Protein AF-A0A101LQ42-F1 (afdb_monomer)

Radius of gyration: 22.36 Å; Cα contacts (8 Å, |Δi|>4): 54; chains: 1; bounding box: 75×30×50 Å

Mean predicted aligned error: 15.03 Å

Secondary structure (DSSP, 8-state):
----------------SS--PPPHHHHHHHHHHHHHHHHHHHHTT-HHHHHHHHHHHHHHHHHHHHHHHHHHHHS-------TT---------

Structure (mmCIF, N/CA/C/O backbone):
data_AF-A0A101LQ42-F1
#
_entry.id   AF-A0A101LQ42-F1
#
loop_
_atom_site.group_PDB
_atom_site.id
_atom_site.type_symbol
_atom_site.label_atom_id
_atom_site.label_alt_id
_atom_site.label_comp_id
_atom_site.label_asym_id
_atom_site.label_entity_id
_atom_site.label_seq_id
_atom_site.pdbx_PDB_ins_code
_atom_site.Cartn_x
_atom_site.Cartn_y
_atom_site.Cartn_z
_atom_site.occupancy
_atom_site.B_iso_or_equiv
_atom_site.auth_seq_id
_atom_site.auth_comp_id
_atom_site.auth_asym_id
_atom_site.auth_atom_id
_atom_site.pdbx_PDB_model_num
ATOM 1 N N . MET A 1 1 ? 13.913 -15.240 24.232 1.00 47.53 1 MET A N 1
ATOM 2 C CA . MET A 1 1 ? 14.558 -15.076 22.912 1.00 47.53 1 MET A CA 1
ATOM 3 C C . MET A 1 1 ? 13.475 -14.849 21.863 1.00 47.53 1 MET A C 1
ATOM 5 O O . MET A 1 1 ? 13.038 -15.810 21.247 1.00 47.53 1 MET A O 1
ATOM 9 N N . SER A 1 2 ? 13.016 -13.608 21.678 1.00 50.56 2 SER A N 1
ATOM 10 C CA . SER A 1 2 ? 12.116 -13.268 20.566 1.00 50.56 2 SER A CA 1
ATOM 11 C C . SER A 1 2 ? 12.957 -12.785 19.395 1.00 50.56 2 SER A C 1
ATOM 13 O O . SER A 1 2 ? 13.380 -11.636 19.348 1.00 50.56 2 SER A O 1
ATOM 15 N N . LYS A 1 3 ? 13.259 -13.711 18.487 1.00 60.78 3 LYS A N 1
ATOM 16 C CA . LYS A 1 3 ? 13.823 -13.426 17.168 1.00 60.78 3 LYS A CA 1
ATOM 17 C C . LYS A 1 3 ? 12.649 -13.242 16.215 1.00 60.78 3 LYS A C 1
ATOM 19 O O . LYS A 1 3 ? 12.163 -14.223 15.667 1.00 60.78 3 LYS A O 1
ATOM 24 N N . LEU A 1 4 ? 12.169 -12.014 16.058 1.00 61.88 4 LEU A N 1
ATOM 25 C CA . LEU A 1 4 ? 11.161 -11.677 15.055 1.00 61.88 4 LEU A CA 1
ATOM 26 C C . LEU A 1 4 ? 11.668 -10.494 14.226 1.00 61.88 4 LEU A C 1
ATOM 28 O O . LEU A 1 4 ? 11.525 -9.336 14.589 1.00 61.88 4 LEU A O 1
ATOM 32 N N . LEU A 1 5 ? 12.377 -10.892 13.167 1.00 60.78 5 LEU A N 1
ATOM 33 C CA . LEU A 1 5 ? 12.421 -10.320 11.821 1.00 60.78 5 LEU A CA 1
ATOM 34 C C . LEU A 1 5 ? 12.438 -8.787 11.718 1.00 60.78 5 LEU A C 1
ATOM 36 O O . LEU A 1 5 ? 11.410 -8.141 11.556 1.00 60.78 5 LEU A O 1
ATOM 40 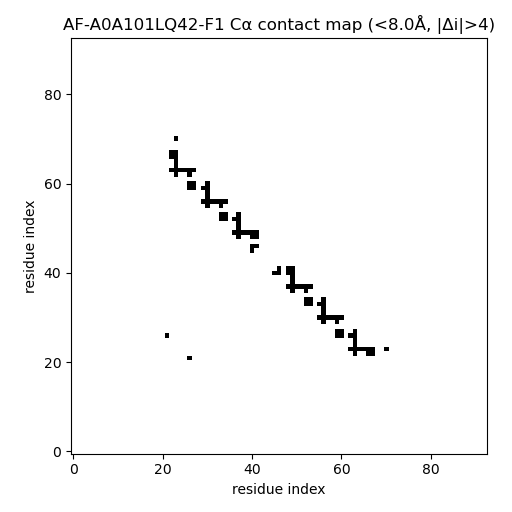N N . LEU A 1 6 ? 13.653 -8.236 11.701 1.00 59.97 6 LEU A N 1
ATOM 41 C CA . LEU A 1 6 ? 13.955 -6.946 11.082 1.00 59.97 6 LEU A CA 1
ATOM 42 C C . LEU A 1 6 ? 13.688 -7.043 9.569 1.00 59.97 6 LEU A C 1
ATOM 44 O O . LEU A 1 6 ? 14.392 -7.810 8.905 1.00 59.97 6 LEU A O 1
ATOM 48 N N . PRO A 1 7 ? 12.761 -6.268 8.983 1.00 58.31 7 PRO A N 1
ATOM 49 C CA . PRO A 1 7 ? 12.765 -6.075 7.549 1.00 58.31 7 PRO A CA 1
ATOM 50 C C . PRO A 1 7 ? 13.804 -4.988 7.263 1.00 58.31 7 PRO A C 1
ATOM 52 O O . PRO A 1 7 ? 13.533 -3.796 7.385 1.00 58.31 7 PRO A O 1
ATOM 55 N N . ALA A 1 8 ? 15.032 -5.389 6.932 1.00 62.25 8 ALA A N 1
ATOM 56 C CA . ALA A 1 8 ? 16.018 -4.470 6.374 1.00 62.25 8 ALA A CA 1
ATOM 57 C C . ALA A 1 8 ? 15.617 -4.153 4.925 1.00 62.25 8 ALA A C 1
ATOM 59 O O . ALA A 1 8 ? 16.151 -4.721 3.975 1.00 62.25 8 ALA A O 1
ATOM 60 N N . LEU A 1 9 ? 14.623 -3.281 4.768 1.00 55.69 9 LEU A N 1
ATOM 61 C CA . LEU A 1 9 ? 14.216 -2.745 3.479 1.00 55.69 9 LEU A CA 1
ATOM 62 C C . LEU A 1 9 ? 15.198 -1.624 3.113 1.00 55.69 9 LEU A C 1
ATOM 64 O O . LEU A 1 9 ? 14.976 -0.453 3.411 1.00 55.69 9 LEU A O 1
ATOM 68 N N . VAL A 1 10 ? 16.341 -1.992 2.532 1.00 59.59 10 VAL A N 1
ATOM 69 C CA . VAL A 1 10 ? 17.253 -1.015 1.927 1.00 59.59 10 VAL A CA 1
ATOM 70 C C . VAL A 1 10 ? 16.628 -0.574 0.607 1.00 59.59 10 VAL A C 1
ATOM 72 O O . VAL A 1 10 ? 16.872 -1.172 -0.437 1.00 59.59 10 VAL A O 1
ATOM 75 N N . LEU A 1 11 ? 15.788 0.461 0.663 1.00 55.41 11 LEU A N 1
ATOM 76 C CA . LEU A 1 11 ? 15.361 1.189 -0.527 1.00 55.41 11 LEU A CA 1
ATOM 77 C C . LEU A 1 11 ? 16.515 2.090 -0.974 1.00 55.41 11 LEU A C 1
ATOM 79 O O . LEU A 1 11 ? 16.709 3.190 -0.455 1.00 55.41 11 LEU A O 1
ATOM 83 N N . ALA A 1 12 ? 17.304 1.615 -1.935 1.00 52.84 12 ALA A N 1
ATOM 84 C CA . ALA A 1 12 ? 18.179 2.484 -2.707 1.00 52.84 12 ALA A CA 1
ATOM 85 C C . ALA A 1 12 ? 17.301 3.377 -3.601 1.00 52.84 12 ALA A C 1
ATOM 87 O O . ALA A 1 12 ? 16.993 3.039 -4.740 1.00 52.84 12 ALA A O 1
ATOM 88 N N . ALA A 1 13 ? 16.867 4.512 -3.052 1.00 56.78 13 ALA A N 1
ATOM 89 C CA . ALA A 1 13 ? 16.210 5.579 -3.792 1.00 56.78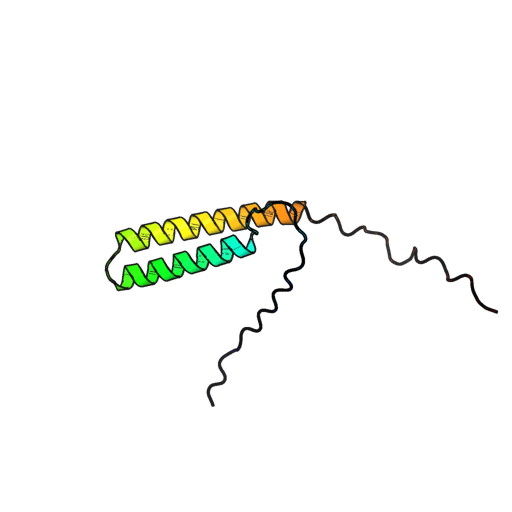 13 ALA A CA 1
ATOM 90 C C . ALA A 1 13 ? 17.263 6.320 -4.625 1.00 56.78 13 ALA A C 1
ATOM 92 O O . ALA A 1 13 ? 17.796 7.351 -4.220 1.00 56.78 13 ALA A O 1
ATOM 93 N N . THR A 1 14 ? 17.607 5.770 -5.784 1.00 64.62 14 THR A N 1
ATOM 94 C CA . THR A 1 14 ? 18.367 6.504 -6.793 1.00 64.62 14 THR A CA 1
ATOM 95 C C . THR A 1 14 ? 17.621 6.472 -8.109 1.00 64.62 14 THR A C 1
ATOM 97 O O . THR A 1 14 ? 17.976 5.706 -8.998 1.00 64.62 14 THR A O 1
ATOM 100 N N . THR A 1 15 ? 16.637 7.353 -8.259 1.00 51.50 15 THR A N 1
ATOM 101 C CA . THR A 1 15 ? 16.298 7.889 -9.576 1.00 51.50 15 THR A CA 1
ATOM 102 C C . THR A 1 15 ? 16.025 9.383 -9.482 1.00 51.50 15 THR A C 1
ATOM 104 O O . THR A 1 15 ? 15.349 9.912 -8.606 1.00 51.50 15 THR A O 1
ATOM 107 N N . THR A 1 16 ? 16.719 10.060 -10.375 1.00 56.69 16 THR A N 1
ATOM 108 C CA . THR A 1 16 ? 16.829 11.487 -10.606 1.00 56.69 16 THR A CA 1
ATOM 109 C C . THR A 1 16 ? 15.486 12.138 -10.919 1.00 56.69 16 THR A C 1
ATOM 111 O O . THR A 1 16 ? 14.768 11.662 -11.788 1.00 56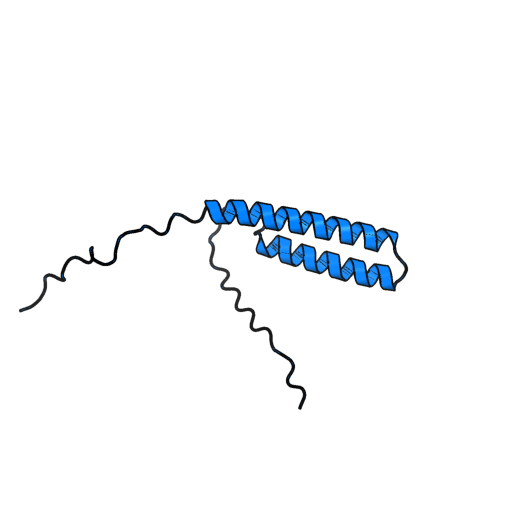.69 16 THR A O 1
ATOM 114 N N . LEU A 1 17 ? 15.229 13.275 -10.267 1.00 51.19 17 LEU A N 1
ATOM 115 C 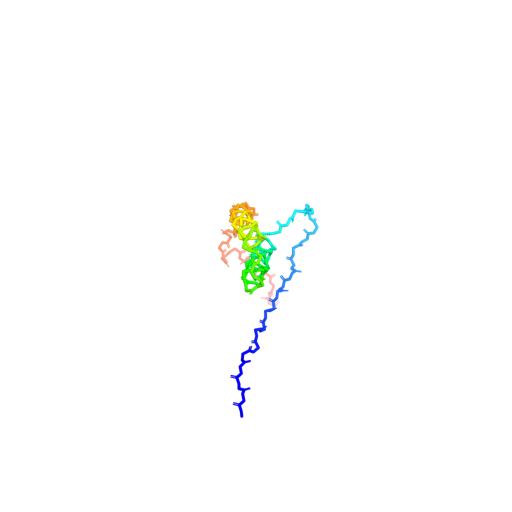CA . LEU A 1 17 ? 14.464 14.435 -10.746 1.00 51.19 17 LEU A CA 1
ATOM 116 C C . LEU A 1 17 ? 14.054 14.384 -12.241 1.00 51.19 17 LEU A C 1
ATOM 118 O O . LEU A 1 17 ? 14.777 14.890 -13.098 1.00 51.19 17 LEU A O 1
ATOM 122 N N . ALA A 1 18 ? 12.875 13.840 -12.546 1.00 54.56 18 ALA A N 1
ATOM 123 C CA . ALA A 1 18 ? 12.057 14.223 -13.699 1.00 54.56 18 ALA A CA 1
ATOM 124 C C . ALA A 1 18 ? 10.640 13.651 -13.518 1.00 54.56 18 ALA A C 1
ATOM 126 O O . ALA A 1 18 ? 10.462 12.443 -13.555 1.00 54.56 18 ALA A O 1
ATOM 127 N N . ALA A 1 19 ? 9.667 14.553 -13.347 1.00 45.25 19 ALA A N 1
ATOM 128 C CA . ALA A 1 19 ? 8.270 14.346 -12.945 1.00 45.25 19 ALA A CA 1
ATOM 129 C C . ALA A 1 19 ? 8.065 14.066 -11.444 1.00 45.25 19 ALA A C 1
ATOM 131 O O . ALA A 1 19 ? 8.538 13.087 -10.885 1.00 45.25 19 ALA A O 1
ATOM 132 N N . CYS A 1 20 ? 7.322 14.957 -10.785 1.00 54.78 20 CYS A N 1
ATOM 133 C CA . CYS A 1 20 ? 6.824 14.797 -9.416 1.00 54.78 20 CYS A CA 1
ATOM 134 C C . CYS A 1 20 ? 5.669 13.775 -9.330 1.00 54.78 20 CYS A C 1
ATOM 136 O O . CYS A 1 20 ? 4.779 13.944 -8.497 1.00 54.78 20 CYS A O 1
ATOM 138 N N . ASP A 1 21 ? 5.634 12.785 -10.222 1.00 69.62 21 ASP A N 1
ATOM 139 C CA . ASP A 1 21 ? 4.616 11.736 -10.232 1.00 69.62 21 ASP A CA 1
ATOM 140 C C . ASP A 1 21 ? 5.052 10.592 -9.312 1.00 69.62 21 ASP A C 1
ATOM 142 O O . ASP A 1 21 ? 6.243 10.299 -9.179 1.00 69.62 21 ASP A O 1
ATOM 146 N N . LYS A 1 22 ? 4.089 9.997 -8.607 1.00 80.50 22 LYS A N 1
ATOM 147 C CA . LYS A 1 22 ? 4.352 8.915 -7.653 1.00 80.50 22 LYS A CA 1
ATOM 148 C C . LYS A 1 22 ? 4.791 7.658 -8.390 1.00 80.50 22 LYS A C 1
ATOM 150 O O . LYS A 1 22 ? 4.256 7.324 -9.443 1.00 80.50 22 LYS A O 1
ATOM 155 N N . THR A 1 23 ? 5.739 6.941 -7.798 1.00 87.38 23 THR A N 1
ATOM 156 C CA . THR A 1 23 ? 6.191 5.663 -8.349 1.00 87.38 23 THR A CA 1
ATOM 157 C C . THR A 1 23 ? 5.179 4.553 -8.081 1.00 87.38 23 THR A C 1
ATOM 159 O O . THR A 1 23 ? 4.318 4.659 -7.197 1.00 87.38 23 THR A O 1
ATOM 162 N N . SER A 1 24 ? 5.316 3.438 -8.795 1.00 86.38 24 SER A N 1
ATOM 163 C CA . SER A 1 24 ? 4.531 2.228 -8.529 1.00 86.38 24 SER A CA 1
ATOM 164 C C . SER A 1 24 ? 4.650 1.735 -7.082 1.00 86.38 24 SER A C 1
ATOM 166 O O . SER A 1 24 ? 3.655 1.330 -6.474 1.00 86.38 24 SER A O 1
ATOM 168 N N . GLU A 1 25 ? 5.845 1.831 -6.495 1.00 87.44 25 GLU A N 1
ATOM 169 C CA . GLU A 1 25 ? 6.106 1.489 -5.095 1.00 87.44 25 GLU A CA 1
ATOM 170 C C . GLU A 1 25 ? 5.381 2.418 -4.114 1.00 87.44 25 GLU A C 1
ATOM 172 O O . GLU A 1 25 ? 4.897 1.963 -3.074 1.00 87.44 25 GLU A O 1
ATOM 177 N N . ASP A 1 26 ? 5.287 3.712 -4.422 1.00 90.88 26 ASP A N 1
ATOM 178 C CA . ASP A 1 26 ? 4.610 4.670 -3.546 1.00 90.88 26 ASP A CA 1
ATOM 179 C C . ASP A 1 26 ? 3.103 4.415 -3.512 1.00 90.88 26 ASP A C 1
ATOM 181 O O . ASP A 1 26 ? 2.524 4.322 -2.428 1.00 90.88 26 ASP A O 1
ATOM 185 N N . HIS A 1 27 ? 2.489 4.167 -4.671 1.00 90.81 27 HIS A N 1
ATOM 186 C CA . HIS A 1 27 ? 1.092 3.739 -4.743 1.00 90.81 27 HIS A CA 1
ATOM 187 C C . HIS A 1 27 ? 0.857 2.397 -4.030 1.00 90.81 27 HIS A C 1
ATOM 189 O O . HIS A 1 27 ? -0.136 2.227 -3.322 1.00 90.81 27 HIS A O 1
ATOM 195 N N . ALA A 1 28 ? 1.788 1.442 -4.129 1.00 92.00 28 ALA A N 1
ATOM 196 C CA . ALA A 1 28 ? 1.682 0.178 -3.400 1.00 92.00 28 ALA A CA 1
ATOM 197 C C . ALA A 1 28 ? 1.719 0.376 -1.868 1.00 92.00 28 ALA A C 1
ATOM 199 O O . ALA A 1 28 ? 0.965 -0.279 -1.136 1.00 92.00 28 ALA A O 1
ATOM 200 N N . ARG A 1 29 ? 2.547 1.305 -1.369 1.00 92.06 29 ARG A N 1
ATOM 201 C CA . ARG A 1 29 ? 2.595 1.676 0.057 1.00 92.06 29 ARG A CA 1
ATOM 202 C C . ARG A 1 29 ? 1.318 2.375 0.524 1.00 92.06 29 ARG A C 1
ATOM 204 O O . ARG A 1 29 ? 0.812 2.061 1.607 1.00 92.06 29 ARG A O 1
ATOM 211 N N . GLU A 1 30 ? 0.775 3.288 -0.276 1.00 93.38 30 GLU A N 1
ATOM 212 C CA . GLU A 1 30 ? -0.493 3.966 0.030 1.00 93.38 30 GLU A CA 1
ATOM 213 C C . GLU A 1 30 ? -1.657 2.968 0.066 1.00 93.38 30 GLU A C 1
ATOM 215 O O . GLU A 1 30 ? -2.398 2.930 1.052 1.00 93.38 30 GLU A O 1
ATOM 220 N N . ALA A 1 31 ? -1.719 2.036 -0.890 1.00 93.38 31 ALA A N 1
ATOM 221 C CA . ALA A 1 31 ? -2.707 0.961 -0.888 1.00 93.38 31 ALA A CA 1
ATOM 222 C C . ALA A 1 31 ? -2.672 0.115 0.394 1.00 93.38 31 ALA A C 1
ATOM 224 O O . ALA A 1 31 ? -3.712 -0.289 0.931 1.00 93.38 31 ALA A O 1
ATOM 225 N N . GLN A 1 32 ? -1.470 -0.184 0.895 1.00 94.31 32 GLN A N 1
ATOM 226 C CA . GLN A 1 32 ? -1.301 -0.918 2.145 1.00 94.31 32 GLN A CA 1
ATOM 227 C C . GLN A 1 32 ? -1.745 -0.089 3.355 1.00 94.31 32 GLN A C 1
ATOM 229 O O . GLN A 1 32 ? -2.355 -0.634 4.277 1.00 94.31 32 GLN A O 1
ATOM 234 N N . THR A 1 33 ? -1.488 1.216 3.353 1.00 96.31 33 THR A N 1
ATOM 235 C CA . THR A 1 33 ? -1.944 2.136 4.406 1.00 96.31 33 THR A CA 1
ATOM 236 C C . THR A 1 33 ? -3.469 2.210 4.446 1.00 96.31 33 THR A C 1
ATOM 238 O O . THR A 1 33 ? -4.070 1.947 5.485 1.00 96.31 33 THR A O 1
ATOM 241 N N . HIS A 1 34 ? -4.118 2.434 3.303 1.00 94.81 34 HIS A N 1
ATOM 242 C CA . HIS A 1 34 ? -5.577 2.448 3.203 1.00 94.81 34 HIS A CA 1
ATOM 243 C C . HIS A 1 34 ? -6.208 1.097 3.580 1.00 94.81 34 HIS A C 1
ATOM 245 O O . HIS A 1 34 ? -7.245 1.051 4.239 1.00 94.81 34 HIS A O 1
ATOM 251 N N . SER A 1 35 ? -5.551 -0.023 3.257 1.00 95.75 35 SER A N 1
ATOM 252 C CA . SER A 1 35 ? -6.003 -1.355 3.689 1.00 95.75 35 SER A CA 1
ATOM 253 C C . SER A 1 35 ? -5.934 -1.553 5.210 1.00 95.75 35 SER A C 1
ATOM 255 O O . SER A 1 35 ? -6.751 -2.289 5.762 1.00 95.75 35 SER A O 1
ATOM 257 N N . GLN A 1 36 ? -4.956 -0.947 5.891 1.00 95.69 36 GLN A N 1
ATOM 258 C CA . GLN A 1 36 ? -4.847 -0.984 7.355 1.00 95.69 36 GLN A CA 1
ATOM 259 C C . GLN A 1 36 ? -5.916 -0.095 7.994 1.00 95.69 36 GLN A C 1
ATOM 261 O O . GLN A 1 36 ? -6.701 -0.588 8.798 1.00 95.69 36 GLN A O 1
ATOM 266 N N . ASN A 1 37 ? -6.060 1.146 7.522 1.00 96.00 37 ASN A N 1
ATOM 267 C CA . ASN A 1 37 ? -7.110 2.058 7.986 1.00 96.00 37 ASN A CA 1
ATOM 268 C C . ASN A 1 37 ? -8.515 1.464 7.808 1.00 96.00 37 ASN A C 1
ATOM 270 O O . ASN A 1 37 ? -9.390 1.652 8.650 1.00 96.00 37 ASN A O 1
ATOM 274 N N . ALA A 1 38 ? -8.745 0.722 6.719 1.00 95.44 38 ALA A N 1
ATOM 275 C CA . ALA A 1 38 ? -10.006 0.027 6.500 1.00 95.44 38 ALA A CA 1
ATOM 276 C C . ALA A 1 38 ? -10.291 -1.017 7.591 1.00 95.44 38 ALA A C 1
ATOM 278 O O . ALA A 1 38 ? -11.422 -1.113 8.068 1.00 95.44 38 ALA A O 1
ATOM 279 N N . GLN A 1 39 ? -9.274 -1.781 7.999 1.00 95.75 39 GLN A N 1
ATOM 280 C CA . GLN A 1 39 ? -9.394 -2.770 9.072 1.00 95.75 39 GLN A CA 1
ATOM 281 C C . GLN A 1 39 ? -9.632 -2.099 10.425 1.00 95.75 39 GLN A C 1
ATOM 283 O O . GLN A 1 39 ? -10.521 -2.533 11.158 1.00 95.75 39 GLN A O 1
ATOM 288 N N . ASP A 1 40 ? -8.918 -1.011 10.714 1.00 96.81 40 ASP A N 1
ATOM 289 C CA . ASP A 1 40 ? -9.087 -0.247 11.952 1.00 96.81 40 ASP A CA 1
ATOM 290 C C . ASP A 1 40 ? -10.503 0.343 12.040 1.00 96.81 40 ASP A C 1
ATOM 292 O O . ASP A 1 40 ? -11.222 0.118 13.014 1.00 96.81 40 ASP A O 1
ATOM 296 N N . HIS A 1 41 ? -10.985 0.985 10.971 1.00 96.06 41 HIS A N 1
ATOM 297 C CA . HIS A 1 41 ? -12.354 1.498 10.915 1.00 96.06 41 HIS A CA 1
ATOM 298 C C . HIS A 1 41 ? -13.414 0.395 10.991 1.00 96.06 41 HIS A C 1
ATOM 300 O O . HIS A 1 41 ? -14.475 0.610 11.577 1.00 96.06 41 HIS A O 1
ATOM 306 N N . ALA A 1 42 ? -13.161 -0.788 10.426 1.00 94.75 42 ALA A N 1
ATOM 307 C CA . ALA A 1 42 ? -14.074 -1.921 10.557 1.00 94.75 42 ALA A CA 1
ATOM 308 C C . ALA A 1 42 ? -14.143 -2.415 12.010 1.00 94.75 42 ALA A C 1
ATOM 310 O O . ALA A 1 42 ? -15.240 -2.672 12.510 1.00 94.75 42 ALA A O 1
ATOM 311 N N . ALA A 1 43 ? -13.000 -2.491 12.699 1.00 95.69 43 ALA A N 1
ATOM 312 C CA . ALA A 1 43 ? -12.920 -2.862 14.110 1.00 95.69 43 ALA A CA 1
ATOM 313 C C . ALA A 1 43 ? -13.611 -1.835 15.027 1.00 95.69 43 ALA A C 1
ATOM 315 O O . ALA A 1 43 ? -14.234 -2.212 16.018 1.00 95.69 43 ALA A O 1
ATOM 316 N N . GLU A 1 44 ? -13.580 -0.553 14.660 1.00 96.06 44 GLU A N 1
ATOM 317 C CA . GLU A 1 44 ? -14.306 0.531 15.338 1.00 96.06 44 GLU A CA 1
ATOM 318 C C . GLU A 1 44 ? -15.815 0.574 15.014 1.00 96.06 44 GLU A C 1
ATOM 320 O O . GLU A 1 44 ? -16.537 1.434 15.519 1.00 96.06 44 GLU A O 1
ATOM 325 N N . GLY A 1 45 ? -16.318 -0.318 14.151 1.00 96.44 45 GLY A N 1
ATOM 326 C CA . GLY A 1 45 ? -17.719 -0.335 13.715 1.00 96.44 45 GLY A CA 1
ATOM 327 C C . GLY A 1 45 ? -18.073 0.735 12.672 1.00 96.44 45 GLY A C 1
ATOM 328 O O . GLY A 1 45 ? -19.240 0.895 12.309 1.00 96.44 45 GLY A O 1
ATOM 329 N N . GLN A 1 46 ? -17.085 1.450 12.131 1.00 96.25 46 GLN A N 1
ATOM 330 C CA . GLN A 1 46 ? -17.240 2.471 11.092 1.00 96.25 46 GLN A CA 1
ATOM 331 C C . GLN A 1 46 ? -17.219 1.847 9.686 1.00 96.25 46 GLN A C 1
ATOM 333 O O . GLN A 1 46 ? -16.421 2.216 8.822 1.00 96.25 46 GLN A O 1
ATOM 338 N N . VAL A 1 47 ? -18.136 0.910 9.426 1.00 94.25 47 VAL A N 1
ATOM 339 C CA . VAL A 1 47 ? -18.176 0.078 8.202 1.00 94.25 47 VAL A CA 1
ATOM 340 C C . VAL A 1 47 ? -18.150 0.903 6.907 1.00 94.25 47 VAL A C 1
ATOM 342 O O . VAL A 1 47 ? -17.537 0.518 5.912 1.00 94.25 47 VAL A O 1
ATOM 345 N N . GLN A 1 48 ? -18.779 2.077 6.916 1.00 95.56 48 GLN A N 1
ATOM 346 C CA . GLN A 1 48 ? -18.849 2.953 5.749 1.00 95.56 48 GLN A CA 1
ATOM 347 C C . GLN A 1 48 ? -17.499 3.614 5.428 1.00 95.56 48 GLN A C 1
ATOM 349 O O . GLN A 1 48 ? -17.144 3.739 4.255 1.00 95.56 48 GLN A O 1
ATOM 354 N N . ARG A 1 49 ? -16.715 3.974 6.456 1.00 95.94 49 ARG A N 1
ATOM 355 C CA . ARG A 1 49 ? -15.336 4.453 6.281 1.00 95.94 49 ARG A CA 1
ATOM 356 C C . ARG A 1 49 ? -14.401 3.320 5.897 1.00 95.94 49 ARG A C 1
ATOM 358 O O . ARG A 1 49 ? -13.613 3.496 4.978 1.00 95.94 49 ARG A O 1
ATOM 365 N N . ALA A 1 50 ? -14.558 2.150 6.514 1.00 94.69 50 ALA A N 1
ATOM 366 C CA . ALA A 1 50 ? -13.807 0.957 6.141 1.00 94.69 50 ALA A CA 1
ATOM 367 C C . ALA A 1 50 ? -13.966 0.622 4.651 1.00 94.69 50 ALA A C 1
ATOM 369 O O . ALA A 1 50 ? -12.986 0.402 3.947 1.00 94.69 50 ALA A O 1
ATOM 370 N N . THR A 1 51 ? -15.201 0.678 4.148 1.00 96.75 51 THR A N 1
ATOM 371 C CA . THR A 1 51 ? -15.499 0.439 2.730 1.00 96.75 51 THR A CA 1
ATOM 372 C C . THR A 1 51 ? -14.859 1.496 1.824 1.00 96.75 51 THR A C 1
ATOM 374 O O . THR A 1 51 ? -14.305 1.148 0.785 1.00 96.75 51 THR A O 1
ATOM 377 N N . GLN A 1 52 ? -14.901 2.779 2.209 1.00 97.62 52 GLN A N 1
ATOM 378 C CA . GLN A 1 52 ? -14.235 3.851 1.455 1.00 97.62 52 GLN A CA 1
ATOM 379 C C . GLN A 1 52 ? -12.718 3.672 1.408 1.00 97.62 52 GLN A C 1
ATOM 381 O O . GLN A 1 52 ? -12.130 3.766 0.336 1.00 97.62 52 GLN A O 1
ATOM 386 N N . GLU A 1 53 ? -12.085 3.402 2.547 1.00 96.19 53 GLU A N 1
ATOM 387 C CA . GLU A 1 53 ? -10.641 3.174 2.614 1.00 96.19 53 GLU A CA 1
ATOM 388 C C . GLU A 1 53 ? -10.244 1.927 1.814 1.00 96.19 53 GLU A C 1
ATOM 390 O O . GLU A 1 53 ? -9.261 1.943 1.081 1.00 96.19 53 GLU A O 1
ATOM 395 N N . GLN A 1 54 ? -11.060 0.873 1.837 1.00 94.06 54 GLN A N 1
ATOM 396 C CA . GLN A 1 54 ? -10.818 -0.302 1.008 1.00 94.06 54 GLN A CA 1
ATOM 397 C C . GLN A 1 54 ? -10.970 -0.011 -0.493 1.00 94.06 54 GLN A C 1
ATOM 399 O O . GLN A 1 54 ? -10.223 -0.574 -1.290 1.00 94.06 54 GLN A O 1
ATOM 404 N N . ALA A 1 55 ? -11.888 0.874 -0.893 1.00 97.31 55 ALA A N 1
ATOM 405 C CA . ALA A 1 55 ? -11.999 1.321 -2.281 1.00 97.31 55 ALA A CA 1
ATOM 406 C C . ALA A 1 55 ? -10.751 2.103 -2.725 1.00 97.31 55 ALA A C 1
ATOM 408 O O . ALA A 1 55 ? -10.189 1.780 -3.770 1.00 97.31 55 ALA A O 1
ATOM 409 N N . LYS A 1 56 ? -10.265 3.040 -1.895 1.00 95.31 56 LYS A N 1
ATOM 410 C CA . LYS A 1 56 ? -9.007 3.770 -2.143 1.00 95.31 56 LYS A CA 1
ATOM 411 C C . LYS A 1 56 ? -7.821 2.819 -2.268 1.00 95.31 56 LYS A C 1
ATOM 413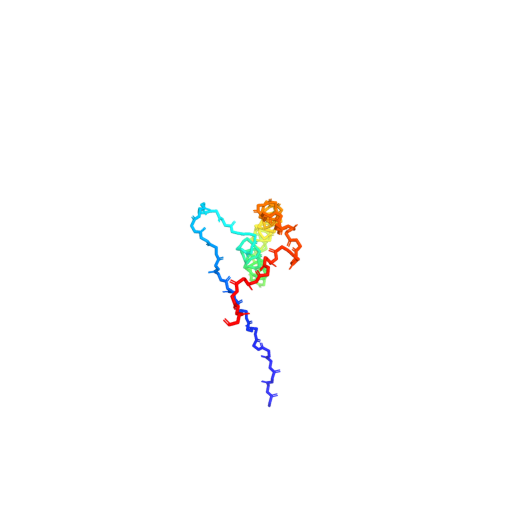 O O . LYS A 1 56 ? -7.064 2.906 -3.221 1.00 95.31 56 LYS A O 1
ATOM 418 N N . ALA A 1 57 ? -7.731 1.821 -1.388 1.00 95.00 57 ALA A N 1
ATOM 419 C CA . ALA A 1 57 ? -6.675 0.817 -1.466 1.00 95.00 57 ALA A CA 1
ATOM 420 C C . ALA A 1 57 ? -6.664 0.048 -2.799 1.00 95.00 57 ALA A C 1
ATOM 422 O O . ALA A 1 57 ? -5.601 -0.325 -3.290 1.00 95.00 57 ALA A O 1
ATOM 423 N N . GLN A 1 58 ? -7.834 -0.229 -3.383 1.00 95.38 58 GLN A N 1
ATOM 424 C CA . GLN A 1 58 ? -7.909 -0.877 -4.696 1.00 95.38 58 GLN A CA 1
ATOM 425 C C . GLN A 1 58 ? -7.544 0.083 -5.829 1.00 95.38 58 GLN A C 1
ATOM 427 O O . GLN A 1 58 ? -6.899 -0.335 -6.789 1.00 95.38 58 GLN A O 1
ATOM 432 N N . GLU A 1 59 ? -7.931 1.351 -5.710 1.00 94.19 59 GLU A N 1
ATOM 433 C CA . GLU A 1 59 ? -7.548 2.400 -6.651 1.00 94.19 59 GLU A CA 1
ATOM 434 C C . GLU A 1 59 ? -6.027 2.581 -6.682 1.00 94.19 59 GLU A C 1
ATOM 436 O O . GLU A 1 59 ? -5.426 2.500 -7.751 1.00 94.19 59 GLU A O 1
ATOM 441 N N . ASP A 1 60 ? -5.387 2.679 -5.519 1.00 94.00 60 ASP A N 1
ATOM 442 C CA . ASP A 1 60 ? -3.933 2.793 -5.410 1.00 94.00 60 ASP A CA 1
ATOM 443 C C . ASP A 1 60 ? -3.215 1.552 -5.946 1.00 94.00 60 ASP A C 1
ATOM 445 O O . ASP A 1 60 ? -2.192 1.668 -6.610 1.00 94.00 60 ASP A O 1
ATOM 449 N N . ARG A 1 61 ? -3.763 0.343 -5.762 1.00 92.56 61 ARG A N 1
ATOM 450 C CA . ARG A 1 61 ? -3.211 -0.860 -6.418 1.00 92.56 61 ARG A CA 1
ATOM 451 C C . ARG A 1 61 ? -3.309 -0.785 -7.935 1.00 92.56 61 ARG A C 1
ATOM 453 O O . ARG A 1 61 ? -2.397 -1.235 -8.626 1.00 92.56 61 ARG A O 1
ATOM 460 N N . ALA A 1 62 ? -4.412 -0.264 -8.466 1.00 93.25 62 ALA A N 1
ATOM 461 C CA . ALA A 1 62 ? -4.564 -0.083 -9.904 1.00 93.25 62 ALA A CA 1
ATOM 462 C C . ALA A 1 62 ? -3.558 0.951 -10.434 1.00 93.25 62 ALA A C 1
ATOM 464 O O . ALA A 1 62 ? -2.917 0.693 -11.453 1.00 93.25 62 ALA A O 1
ATOM 465 N N . GLN A 1 63 ? -3.365 2.060 -9.713 1.00 90.25 63 GLN A N 1
ATOM 466 C CA . GLN A 1 63 ? -2.368 3.084 -10.036 1.00 90.25 63 GLN A CA 1
ATOM 467 C C . GLN A 1 63 ? -0.939 2.534 -9.937 1.00 90.25 63 GLN A C 1
ATOM 469 O O . GLN A 1 63 ? -0.156 2.735 -10.858 1.00 90.25 63 GLN A O 1
ATOM 474 N N . ALA A 1 64 ? -0.627 1.735 -8.913 1.00 89.88 64 ALA A N 1
ATOM 475 C CA . ALA A 1 64 ? 0.659 1.053 -8.777 1.00 89.88 64 ALA A CA 1
ATOM 476 C C . ALA A 1 64 ? 0.959 0.152 -9.981 1.00 89.88 64 ALA A C 1
ATOM 478 O O . ALA A 1 64 ? 2.049 0.204 -10.544 1.00 89.88 64 ALA A O 1
ATOM 479 N N . ASN A 1 65 ? -0.021 -0.642 -10.421 1.00 87.69 65 ASN A N 1
ATOM 480 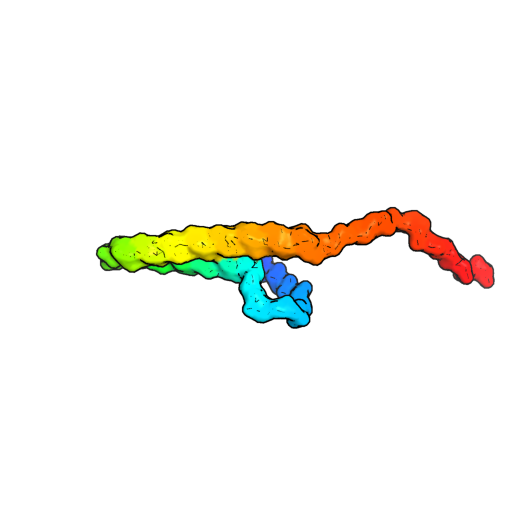C CA . ASN A 1 65 ? 0.136 -1.508 -11.590 1.00 87.69 65 ASN A CA 1
ATOM 481 C C . ASN A 1 65 ? 0.305 -0.708 -12.890 1.00 87.69 65 ASN A C 1
ATOM 483 O O . ASN A 1 65 ? 1.087 -1.104 -13.754 1.00 87.69 65 ASN A O 1
ATOM 487 N N . ALA A 1 66 ? -0.423 0.401 -13.041 1.00 87.12 66 ALA A N 1
ATOM 488 C CA . ALA A 1 66 ? -0.299 1.279 -14.199 1.00 87.12 66 ALA A CA 1
ATOM 489 C C . ALA A 1 66 ? 1.081 1.953 -14.246 1.00 87.12 66 ALA A C 1
ATOM 491 O O . ALA A 1 66 ? 1.744 1.901 -15.280 1.00 87.12 66 ALA A O 1
ATOM 492 N N . ALA A 1 67 ? 1.536 2.500 -13.116 1.00 86.50 67 ALA A N 1
ATOM 493 C CA . ALA A 1 67 ? 2.860 3.091 -12.971 1.00 86.50 67 ALA A CA 1
ATOM 494 C C . ALA A 1 67 ? 3.962 2.053 -13.216 1.00 86.50 67 ALA A C 1
ATOM 496 O O . ALA A 1 67 ? 4.867 2.313 -13.994 1.00 86.50 67 ALA A O 1
ATOM 497 N N . ALA A 1 68 ? 3.845 0.834 -12.677 1.00 85.12 68 ALA A N 1
ATOM 498 C CA . ALA A 1 68 ? 4.839 -0.223 -12.894 1.00 85.12 68 ALA A CA 1
ATOM 499 C C . ALA A 1 68 ? 4.946 -0.613 -14.376 1.00 85.12 68 ALA A C 1
ATOM 501 O O . ALA A 1 68 ? 6.032 -0.904 -14.882 1.00 85.12 68 ALA A O 1
ATOM 502 N N . ALA A 1 69 ? 3.816 -0.621 -15.089 1.00 82.50 69 ALA A N 1
ATOM 503 C CA . ALA A 1 69 ? 3.790 -0.892 -16.520 1.00 82.50 69 ALA A CA 1
ATOM 504 C C . ALA A 1 69 ? 4.420 0.240 -17.348 1.00 82.50 69 ALA A C 1
ATOM 506 O O . ALA A 1 69 ? 4.999 -0.043 -18.397 1.00 82.50 69 ALA A O 1
ATOM 507 N N . ASP A 1 70 ? 4.311 1.492 -16.903 1.00 81.06 70 ASP A N 1
ATOM 508 C CA . ASP A 1 70 ? 4.943 2.643 -17.550 1.00 81.06 70 ASP A CA 1
ATOM 509 C C . ASP A 1 70 ? 6.447 2.719 -17.236 1.00 81.06 70 ASP A C 1
ATOM 511 O O . ASP A 1 70 ? 7.275 2.796 -18.145 1.00 81.06 70 ASP A O 1
ATOM 515 N N . GLU A 1 71 ? 6.818 2.564 -15.967 1.00 79.56 71 GLU A N 1
ATOM 516 C CA . GLU A 1 71 ? 8.201 2.490 -15.485 1.00 79.56 71 GLU A CA 1
ATOM 517 C C . GLU A 1 71 ? 8.968 1.344 -16.162 1.00 79.56 71 GLU A C 1
ATOM 519 O O . GLU A 1 71 ? 10.085 1.530 -16.646 1.00 79.56 71 GLU A O 1
ATOM 524 N N . GLY A 1 72 ? 8.346 0.164 -16.285 1.00 67.50 72 GLY A N 1
ATOM 525 C CA . GLY A 1 72 ? 8.924 -0.993 -16.972 1.00 67.50 72 GLY A CA 1
ATOM 526 C C . GLY A 1 72 ? 9.125 -0.793 -18.479 1.00 67.50 72 GLY A C 1
ATOM 527 O O . GLY A 1 72 ? 9.938 -1.493 -19.079 1.00 67.50 72 GLY A O 1
ATOM 528 N N . ARG A 1 73 ? 8.421 0.163 -19.101 1.00 61.88 73 ARG A N 1
ATOM 529 C CA . ARG A 1 73 ? 8.635 0.566 -20.504 1.00 61.88 73 ARG A CA 1
ATOM 530 C C . ARG A 1 73 ? 9.667 1.680 -20.653 1.00 61.88 73 ARG A C 1
ATOM 532 O O . ARG A 1 73 ? 10.273 1.785 -21.717 1.00 61.88 73 ARG A O 1
ATOM 539 N N . HIS A 1 74 ? 9.861 2.491 -19.616 1.00 59.50 74 HIS A N 1
ATOM 540 C CA . HIS A 1 74 ? 10.883 3.537 -19.567 1.00 59.50 74 HIS A CA 1
ATOM 541 C C . HIS A 1 74 ? 12.267 3.018 -19.160 1.00 59.50 74 HIS A C 1
ATOM 543 O O . HIS A 1 74 ? 13.259 3.726 -19.346 1.00 59.50 74 HIS A O 1
ATOM 549 N N . ALA A 1 75 ? 12.370 1.776 -18.677 1.00 57.38 75 ALA A N 1
ATOM 550 C CA . ALA A 1 75 ? 13.643 1.076 -18.618 1.00 57.38 75 ALA A CA 1
ATOM 551 C C . ALA A 1 75 ? 14.189 0.937 -20.047 1.00 57.38 75 ALA A C 1
ATOM 553 O O . ALA A 1 75 ? 13.683 0.149 -20.850 1.00 57.38 75 ALA A O 1
ATOM 554 N N . ALA A 1 76 ? 15.209 1.735 -20.381 1.00 56.84 76 ALA A N 1
ATOM 555 C CA . ALA A 1 76 ? 15.948 1.562 -21.622 1.00 56.84 76 ALA A CA 1
ATOM 556 C C . ALA A 1 76 ? 16.343 0.080 -21.731 1.00 56.84 76 ALA A C 1
ATOM 558 O O . ALA A 1 76 ? 16.807 -0.473 -20.727 1.00 56.84 76 ALA A O 1
ATOM 559 N N . PRO A 1 77 ? 16.150 -0.580 -22.892 1.00 56.88 77 PRO A N 1
ATOM 560 C CA . PRO A 1 77 ? 16.636 -1.937 -23.062 1.00 56.88 77 PRO A CA 1
ATOM 561 C C . PRO A 1 77 ? 18.113 -1.907 -22.702 1.00 56.88 77 PRO A C 1
ATOM 563 O O . PRO A 1 77 ? 18.860 -1.121 -23.291 1.00 56.88 77 PRO A O 1
ATOM 566 N N . ASP A 1 78 ? 18.482 -2.689 -21.683 1.00 59.53 78 ASP A N 1
ATOM 567 C CA . ASP A 1 78 ? 19.861 -2.864 -21.252 1.00 59.53 78 ASP A CA 1
ATOM 568 C C . ASP A 1 78 ? 20.660 -3.077 -22.530 1.00 59.53 78 ASP A C 1
ATOM 570 O O . ASP A 1 78 ? 20.375 -4.009 -23.293 1.00 59.53 78 ASP A O 1
ATOM 574 N N . SER A 1 79 ? 21.480 -2.080 -22.871 1.00 55.00 79 SER A N 1
ATOM 575 C CA . SER A 1 79 ? 22.106 -2.002 -24.178 1.00 55.00 79 SER A CA 1
ATOM 576 C C . SER A 1 79 ? 22.891 -3.287 -24.314 1.00 55.00 79 SER A C 1
ATOM 578 O O . SER A 1 79 ? 23.882 -3.483 -23.612 1.00 55.00 79 SER A O 1
ATOM 580 N N . ALA A 1 80 ? 22.390 -4.191 -25.158 1.00 57.88 80 ALA A N 1
ATOM 581 C CA . ALA A 1 80 ? 22.967 -5.490 -25.432 1.00 57.88 80 ALA A CA 1
ATOM 582 C C . ALA A 1 80 ? 24.251 -5.283 -26.236 1.00 57.88 80 ALA A C 1
ATOM 584 O O . ALA A 1 80 ? 24.355 -5.700 -27.385 1.00 57.88 80 ALA A O 1
ATOM 585 N N . VAL A 1 81 ? 25.215 -4.580 -25.646 1.00 58.69 81 VAL A N 1
ATOM 586 C CA . VAL A 1 81 ? 26.606 -4.565 -26.044 1.00 58.69 81 VAL A CA 1
ATOM 587 C C . VAL A 1 81 ? 27.178 -5.819 -25.407 1.00 58.69 81 VAL A C 1
ATOM 589 O O . VAL A 1 81 ? 27.389 -5.856 -24.193 1.00 58.69 81 VAL A O 1
ATOM 592 N N . PRO A 1 82 ? 27.401 -6.889 -26.178 1.00 59.06 82 PRO A N 1
ATOM 593 C CA . PRO A 1 82 ? 27.998 -8.077 -25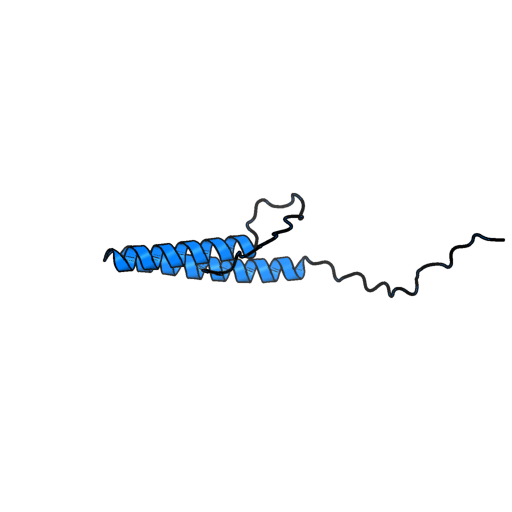.614 1.00 59.06 82 PRO A CA 1
ATOM 594 C C . PRO A 1 82 ? 29.398 -7.713 -25.110 1.00 59.06 82 PRO A C 1
ATOM 596 O O . PRO A 1 82 ? 30.138 -6.985 -25.778 1.00 59.06 82 PRO A O 1
ATOM 599 N N . GLY A 1 83 ? 29.783 -8.242 -23.948 1.00 58.22 83 GLY A N 1
ATOM 600 C CA . GLY A 1 83 ? 31.049 -7.932 -23.268 1.00 58.22 83 GLY A CA 1
ATOM 601 C C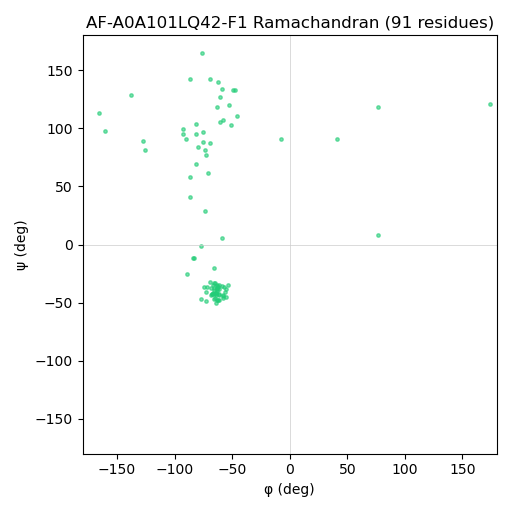 . GLY A 1 83 ? 32.340 -8.233 -24.052 1.00 58.22 83 GLY A C 1
ATOM 602 O O . GLY A 1 83 ? 33.425 -8.075 -23.500 1.00 58.22 83 GLY A O 1
ATOM 603 N N . TYR A 1 84 ? 32.257 -8.645 -25.322 1.00 59.34 84 TYR A N 1
ATOM 604 C CA . TYR A 1 84 ? 33.399 -8.814 -26.221 1.00 59.34 84 TYR A CA 1
ATOM 605 C C . TYR A 1 84 ? 33.839 -7.519 -26.925 1.00 59.34 84 TYR A C 1
ATOM 607 O O . TYR A 1 84 ? 34.928 -7.498 -27.493 1.00 59.34 84 TYR A O 1
ATOM 615 N N . ILE A 1 85 ? 33.067 -6.422 -26.875 1.00 58.25 85 ILE A N 1
ATOM 616 C CA . ILE A 1 85 ? 33.528 -5.097 -27.349 1.00 58.25 85 ILE A CA 1
ATOM 617 C C . ILE A 1 85 ? 34.272 -4.356 -26.225 1.00 58.25 85 ILE A C 1
ATOM 619 O O . ILE A 1 85 ? 34.110 -3.159 -26.016 1.00 58.25 85 ILE A O 1
ATOM 623 N N . LYS A 1 86 ? 35.104 -5.065 -25.459 1.00 54.91 86 LYS A N 1
ATOM 624 C CA . LYS A 1 86 ? 36.181 -4.421 -24.712 1.00 54.91 86 LYS A CA 1
ATOM 625 C C . LYS A 1 86 ? 37.394 -4.480 -25.627 1.00 54.91 86 LYS A C 1
ATOM 627 O O . LYS A 1 86 ? 37.994 -5.539 -25.789 1.00 54.91 86 LYS A O 1
ATOM 632 N N . ALA A 1 87 ? 37.677 -3.368 -26.307 1.00 61.19 87 ALA A N 1
ATOM 633 C CA . ALA A 1 87 ? 38.883 -3.236 -27.117 1.00 61.19 87 ALA A CA 1
ATOM 634 C C . ALA A 1 87 ? 40.090 -3.710 -26.283 1.00 61.19 87 ALA A C 1
ATOM 636 O O . ALA A 1 87 ? 40.178 -3.332 -25.111 1.00 61.19 87 ALA A O 1
ATOM 637 N N . PRO A 1 88 ? 40.981 -4.558 -26.829 1.00 53.56 88 PRO A N 1
ATOM 638 C CA . PRO A 1 88 ? 42.150 -4.995 -26.089 1.00 53.56 88 PRO A CA 1
ATOM 639 C C . PRO A 1 88 ? 42.980 -3.763 -25.740 1.00 53.56 88 PRO A C 1
ATOM 641 O O . PRO A 1 88 ? 43.294 -2.950 -26.614 1.00 53.56 88 PRO A O 1
ATOM 644 N N . ASP A 1 89 ? 43.275 -3.636 -24.450 1.00 57.38 89 ASP A N 1
ATOM 645 C CA . ASP A 1 89 ? 44.128 -2.613 -23.865 1.00 57.38 89 ASP A CA 1
ATOM 646 C C . ASP A 1 89 ? 45.452 -2.593 -24.641 1.00 57.38 89 ASP A C 1
ATOM 648 O O . ASP A 1 89 ? 46.273 -3.509 -24.548 1.00 57.38 89 ASP A O 1
ATOM 652 N N . LYS A 1 90 ? 45.625 -1.601 -25.519 1.00 57.66 90 LYS A N 1
ATOM 653 C CA . LYS A 1 90 ? 46.874 -1.416 -26.256 1.00 57.66 90 LYS A CA 1
ATOM 654 C C . LYS A 1 90 ? 47.859 -0.684 -25.359 1.00 57.66 90 LYS A C 1
ATOM 656 O O . LYS A 1 90 ? 48.185 0.463 -25.644 1.00 57.66 90 LYS A O 1
ATOM 661 N N . ASN A 1 91 ? 48.343 -1.337 -24.304 1.00 53.22 91 A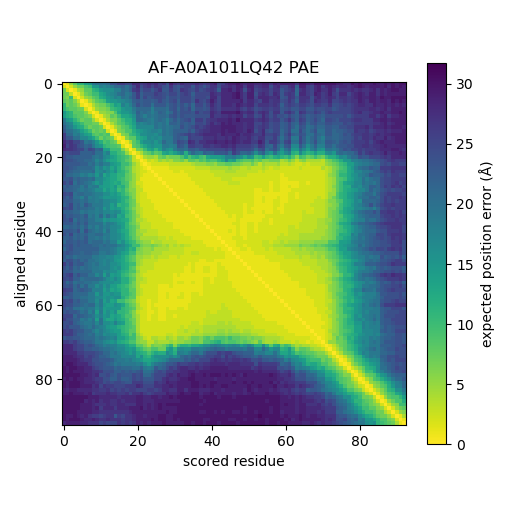SN A N 1
ATOM 662 C CA . ASN A 1 91 ? 49.590 -0.910 -23.683 1.00 53.22 91 ASN A CA 1
ATOM 663 C C . ASN A 1 91 ? 50.250 -1.993 -22.821 1.00 53.22 91 ASN A C 1
ATOM 665 O O . ASN A 1 91 ? 49.880 -2.157 -21.663 1.00 53.22 91 ASN A O 1
ATOM 669 N N . THR A 1 92 ? 51.229 -2.713 -23.378 1.00 40.12 92 THR A N 1
ATOM 670 C CA . THR A 1 92 ? 52.543 -3.042 -22.760 1.00 40.12 92 THR A CA 1
ATOM 671 C C . THR A 1 92 ? 53.304 -4.005 -23.685 1.00 40.12 92 THR A C 1
ATOM 673 O O . THR A 1 92 ? 52.767 -5.045 -24.068 1.00 40.12 92 THR A O 1
ATOM 676 N N . PRO A 1 93 ? 54.501 -3.622 -24.157 1.00 50.56 93 PRO A N 1
ATOM 677 C CA . PRO A 1 93 ? 55.732 -3.961 -23.431 1.00 50.56 93 PRO A CA 1
ATOM 678 C C . PRO A 1 93 ? 56.360 -2.783 -22.685 1.00 50.56 93 PRO A C 1
ATOM 680 O O . PRO A 1 93 ? 56.264 -1.640 -23.182 1.00 50.56 93 PRO A O 1
#

Foldseek 3Di:
DDPDDDPPPPPPPDDDDDDPDDALVRLQVQLVVLQVVLVVCVVVVVNVSSVVSNVSSVVSNVVSVVRCVVVVVPPDPPPPPPPPPPPPPPDDD

Sequence (93 aa):
MSKLLLPALVLAATTTLAACDKTSEDHAREAQTHSQNAQDHAAEGQVQRATQEQAKAQEDRAQANAAAADEGRHAAPDSAVPGYIKAPDKNTP

Solvent-accessible surface area (backbone atoms only — not comparable to full-atom values): 5724 Å² total; per-residue (Å²): 137,88,88,76,80,82,81,83,76,80,76,82,87,79,78,78,97,73,73,98,67,78,50,27,67,52,26,42,52,50,16,53,51,26,46,48,52,14,51,54,28,43,75,72,67,38,52,70,57,12,52,50,28,42,49,50,17,51,50,25,43,51,50,12,54,52,34,43,58,50,54,65,65,67,52,70,74,78,74,85,67,62,86,78,81,60,76,78,81,90,78,83,134

Nearest PDB structures (foldseek):
  2hr5-assembly1_A  TM=9.571E-01  e=4.987E+00  Pyrococcus furiosus
  5d8s-assembly1_J-2  TM=9.781E-01  e=7.562E+00  Pseudomonas aeruginosa PAO1
  4toe-assembly1_T  TM=9.692E-01  e=9.593E+00  Pseudomonas aeruginosa PAO1

pLDDT: mean 75.99, std 18.43, range [40.12, 97.62]